Protein AF-A0A7U2F970-F1 (afdb_monomer_lite)

pLDDT: mean 79.16, std 15.61, range [28.94, 94.88]

Sequence (168 aa):
MTVSHPCGDATSLRRSIDEHRKHTVCPHIGMRQGSPEFAPAQLAELAPSPTSEFRVCEGAFGSCPFCLTDYRIDISWQGEKKGYAIKLFVYSQLGDCRSPFEWSWRSRLAVRIDEKHRTDYSADYGPGYVRDQWNKAEGFTCSSRGGWVNVPGMSAGALVSVDVLSGQ

Foldseek 3Di:
DKFWDQQQDLQVSLVCQQPDPPAALFQQEGCHPDDQAFGHHHDPQNPDDPVSDGDADDFAKEDEFFAQKIKTWGWDQDVVSNHIMIDMDIQHDCPPPPDCPDSNPVSRPHDDQPGATQCVVPVCSAACSRVCVVCVVVVHPDRSGHYYDDGHPHDHDDPPPPPPPDDD

Radius of gyration: 17.61 Å; chains: 1; bounding box: 41×38×64 Å

Structure (mmCIF, N/CA/C/O backbone):
data_AF-A0A7U2F970-F1
#
_entry.id   AF-A0A7U2F970-F1
#
loop_
_atom_site.group_PDB
_atom_site.id
_atom_site.type_symbol
_atom_site.label_atom_id
_atom_site.label_alt_id
_atom_site.label_comp_id
_atom_site.label_asym_id
_atom_site.label_entity_id
_atom_site.label_seq_id
_atom_site.pdbx_PDB_ins_code
_atom_site.Cartn_x
_atom_site.Cartn_y
_atom_site.Cartn_z
_atom_site.occupancy
_atom_site.B_iso_or_equiv
_atom_site.auth_seq_id
_atom_site.auth_comp_id
_atom_site.auth_asym_id
_atom_site.auth_atom_id
_atom_site.pdbx_PDB_model_num
ATOM 1 N N . MET A 1 1 ? -0.249 -8.349 8.303 1.00 83.00 1 MET A N 1
ATOM 2 C CA . MET A 1 1 ? -0.132 -7.626 9.587 1.00 83.00 1 MET A CA 1
ATOM 3 C C . MET A 1 1 ? -1.532 -7.304 10.099 1.00 83.00 1 MET A C 1
ATOM 5 O O . MET A 1 1 ? -2.373 -6.960 9.284 1.00 83.00 1 MET A O 1
ATOM 9 N N . THR A 1 2 ? -1.784 -7.390 11.407 1.00 84.44 2 THR A N 1
ATOM 10 C CA . THR A 1 2 ? -3.079 -7.016 12.007 1.00 84.44 2 THR A CA 1
ATOM 11 C C . THR A 1 2 ? -2.856 -6.048 13.165 1.00 84.44 2 THR A C 1
ATOM 13 O O . THR A 1 2 ? -1.977 -6.296 13.988 1.00 84.44 2 THR A O 1
ATOM 16 N N . VAL A 1 3 ? -3.645 -4.975 13.237 1.00 82.31 3 VAL A N 1
ATOM 17 C CA . VAL A 1 3 ? -3.659 -4.004 14.342 1.00 82.31 3 VAL A CA 1
ATOM 18 C C . VAL A 1 3 ? -5.060 -3.953 14.944 1.00 82.31 3 VAL A C 1
ATOM 20 O O . VAL A 1 3 ? -6.053 -3.822 14.228 1.00 82.31 3 VAL A O 1
ATOM 23 N N . SER A 1 4 ? -5.139 -4.052 16.266 1.00 81.38 4 SER A N 1
ATOM 24 C CA . SER A 1 4 ? -6.370 -3.902 17.043 1.00 81.38 4 SER A CA 1
ATOM 25 C C . SER A 1 4 ? -6.022 -3.459 18.458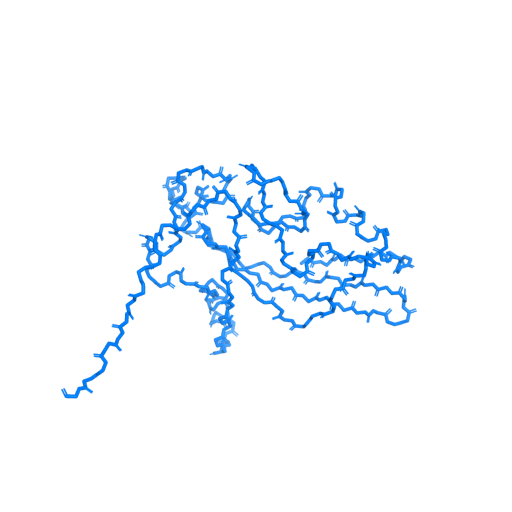 1.00 81.38 4 SER A C 1
ATOM 27 O O . SER A 1 4 ? -4.998 -3.889 18.990 1.00 81.38 4 SER A O 1
ATOM 29 N N . HIS A 1 5 ? -6.876 -2.656 19.089 1.00 79.88 5 HIS A N 1
ATOM 30 C CA . HIS A 1 5 ? -6.681 -2.260 20.481 1.00 79.88 5 HIS A CA 1
ATOM 31 C C . HIS A 1 5 ? -7.395 -3.243 21.433 1.00 79.88 5 HIS A C 1
ATOM 33 O O . HIS A 1 5 ? -8.567 -3.542 21.192 1.00 79.88 5 HIS A O 1
ATOM 39 N N . PRO A 1 6 ? -6.752 -3.731 22.518 1.00 72.06 6 PRO A N 1
ATOM 40 C CA . PRO A 1 6 ? -7.339 -4.735 23.417 1.00 72.06 6 PRO A CA 1
ATOM 41 C C . PRO A 1 6 ? -8.690 -4.337 24.024 1.00 72.06 6 PRO A C 1
ATOM 43 O O . PRO A 1 6 ? -9.554 -5.189 24.197 1.00 72.06 6 PRO A O 1
ATOM 46 N N . CYS A 1 7 ? -8.881 -3.046 24.309 1.00 72.44 7 CYS A N 1
ATOM 47 C CA . CYS A 1 7 ? -10.107 -2.518 24.921 1.00 72.44 7 CYS A CA 1
ATOM 48 C C . CYS A 1 7 ? -11.168 -2.066 23.902 1.00 72.44 7 CYS A C 1
ATOM 50 O O . CYS A 1 7 ? -12.145 -1.437 24.290 1.00 72.44 7 CYS A O 1
ATOM 52 N N . GLY A 1 8 ? -10.930 -2.272 22.605 1.00 72.12 8 GLY A N 1
ATOM 53 C CA . GLY A 1 8 ? -11.836 -1.857 21.533 1.00 72.12 8 GLY A CA 1
ATOM 54 C C . GLY A 1 8 ? -11.918 -0.347 21.255 1.00 72.12 8 GLY A C 1
ATOM 55 O O . GLY A 1 8 ? -12.497 0.059 20.255 1.00 72.12 8 GLY A O 1
ATOM 56 N N . ASP A 1 9 ? -11.278 0.492 22.072 1.00 82.44 9 ASP A N 1
ATOM 57 C CA . ASP A 1 9 ? -11.283 1.945 21.886 1.00 82.44 9 ASP A CA 1
ATOM 58 C C . ASP A 1 9 ? -10.656 2.392 20.548 1.00 82.44 9 ASP A C 1
ATOM 60 O O . ASP A 1 9 ? -9.457 2.220 20.298 1.00 82.44 9 ASP A O 1
ATOM 64 N N . ALA A 1 10 ? -11.484 3.010 19.702 1.00 82.62 10 ALA A N 1
ATOM 65 C CA . ALA A 1 10 ? -11.096 3.534 18.397 1.00 82.62 10 ALA A CA 1
ATOM 66 C C . ALA A 1 10 ? -10.072 4.672 18.511 1.00 82.62 10 ALA A C 1
ATOM 68 O O . ALA A 1 10 ? -9.158 4.759 17.690 1.00 82.62 10 ALA A O 1
ATOM 69 N N . THR A 1 11 ? -10.174 5.497 19.557 1.00 84.94 11 THR A N 1
ATOM 70 C CA . THR A 1 11 ? -9.269 6.633 19.779 1.00 84.94 11 THR A CA 1
ATOM 71 C C . THR A 1 11 ? -7.860 6.149 20.109 1.00 84.94 11 THR A C 1
ATOM 73 O O . THR A 1 11 ? -6.880 6.613 19.525 1.00 84.94 11 THR A O 1
ATOM 76 N N . SER A 1 12 ? -7.743 5.168 21.004 1.00 84.50 12 SER A N 1
ATOM 77 C CA . SER A 1 12 ? -6.464 4.540 21.348 1.00 84.50 12 SER A CA 1
ATOM 78 C C . SER A 1 12 ? -5.868 3.769 20.172 1.00 84.50 12 SER A C 1
ATOM 80 O O . SER A 1 12 ? -4.656 3.821 19.963 1.00 84.50 12 SER A O 1
ATOM 82 N N . LEU A 1 13 ? -6.694 3.103 19.356 1.00 86.12 13 LEU A N 1
ATOM 83 C CA . LEU A 1 13 ? -6.225 2.459 18.126 1.00 86.12 13 LEU A CA 1
ATOM 84 C C . LEU A 1 13 ? -5.671 3.480 17.122 1.00 86.12 13 LEU A C 1
ATOM 86 O O . LEU A 1 13 ? -4.594 3.265 16.569 1.00 86.12 13 LEU A O 1
ATOM 90 N N . ARG A 1 14 ? -6.376 4.598 16.912 1.00 86.88 14 ARG A N 1
ATOM 91 C CA . ARG A 1 14 ? -5.928 5.702 16.051 1.00 86.88 14 ARG A CA 1
ATOM 92 C C . ARG A 1 14 ? -4.583 6.242 16.519 1.00 86.88 14 ARG A C 1
ATOM 94 O O . ARG A 1 14 ? -3.629 6.254 15.749 1.00 86.88 14 ARG A O 1
ATOM 101 N N . ARG A 1 15 ? -4.489 6.578 17.807 1.00 85.06 15 ARG A N 1
ATOM 102 C CA . ARG A 1 15 ? -3.252 7.052 18.432 1.00 85.06 15 ARG A CA 1
ATOM 103 C C . ARG A 1 15 ? -2.103 6.064 18.234 1.00 85.06 15 ARG A C 1
ATOM 105 O O . ARG A 1 15 ? -1.015 6.465 17.843 1.00 85.06 15 ARG A O 1
ATOM 112 N N . SER A 1 16 ? -2.354 4.769 18.430 1.00 84.75 16 SER A N 1
ATOM 113 C CA . SER A 1 16 ? -1.347 3.729 18.208 1.00 84.75 16 SER A CA 1
ATOM 114 C C . SER A 1 16 ? -0.831 3.732 16.765 1.00 84.75 16 SER A C 1
ATOM 116 O O . SER A 1 16 ? 0.382 3.715 16.567 1.00 84.75 16 SER A O 1
ATOM 118 N N . ILE A 1 17 ? -1.715 3.825 15.768 1.00 85.50 17 ILE A N 1
ATOM 119 C CA . ILE A 1 17 ? -1.329 3.899 14.350 1.00 85.50 17 ILE A CA 1
ATOM 120 C C . ILE A 1 17 ? -0.499 5.154 14.063 1.00 85.50 17 ILE A C 1
ATOM 122 O O . ILE A 1 17 ? 0.512 5.072 13.363 1.00 85.50 17 ILE A O 1
ATOM 126 N N . ASP A 1 18 ? -0.894 6.292 14.626 1.00 82.19 18 ASP A N 1
ATOM 127 C CA . ASP A 1 18 ? -0.242 7.573 14.362 1.00 82.19 18 ASP A CA 1
ATOM 128 C C . ASP A 1 18 ? 1.119 7.713 15.066 1.00 82.19 18 ASP A C 1
ATOM 130 O O . ASP A 1 18 ? 2.027 8.367 14.551 1.00 82.19 18 ASP A O 1
ATOM 134 N N . GLU A 1 19 ? 1.302 7.072 16.220 1.00 79.88 19 GLU A N 1
ATOM 135 C CA . GLU A 1 19 ? 2.551 7.114 16.990 1.00 79.88 19 GLU A CA 1
ATOM 136 C C . GLU A 1 19 ? 3.570 6.054 16.530 1.00 79.88 19 GLU A C 1
ATOM 138 O O . GLU A 1 19 ? 4.786 6.271 16.607 1.00 79.88 19 GLU A O 1
ATOM 143 N N . HIS A 1 20 ? 3.116 4.910 16.005 1.00 72.50 20 HIS A N 1
ATOM 144 C CA . HIS A 1 20 ? 3.998 3.787 15.677 1.00 72.50 20 HIS A CA 1
ATOM 145 C C . HIS A 1 20 ? 4.555 3.864 14.250 1.00 72.50 20 HIS A C 1
ATOM 147 O O . HIS A 1 20 ? 3.996 3.342 13.287 1.00 72.50 20 HIS A O 1
ATOM 153 N N . ARG A 1 21 ? 5.775 4.405 14.132 1.00 62.34 21 ARG A N 1
ATOM 154 C CA . ARG A 1 21 ? 6.531 4.520 12.863 1.00 62.34 21 ARG A CA 1
ATOM 155 C C . ARG A 1 21 ? 6.837 3.197 12.145 1.00 62.34 21 ARG A C 1
ATOM 157 O O . ARG A 1 21 ? 7.288 3.228 11.006 1.00 62.34 21 ARG A O 1
ATOM 164 N N . LYS A 1 22 ? 6.648 2.043 12.793 1.00 68.44 22 LYS A N 1
ATOM 165 C CA . LYS A 1 22 ? 7.023 0.725 12.244 1.00 68.44 22 LYS A CA 1
ATOM 166 C C . LYS A 1 22 ? 5.991 0.141 11.277 1.00 68.44 22 LYS A C 1
ATOM 168 O O . LYS A 1 22 ? 6.245 -0.904 10.688 1.00 68.44 22 LYS A O 1
ATOM 173 N N . HIS A 1 23 ? 4.831 0.773 11.124 1.00 73.75 23 HIS A N 1
ATOM 174 C CA . HIS A 1 23 ? 3.733 0.246 10.318 1.00 73.75 23 HIS A CA 1
ATOM 175 C C . HIS A 1 23 ? 3.703 0.901 8.933 1.00 73.75 23 HIS A C 1
ATOM 177 O O . HIS A 1 23 ? 2.782 1.641 8.579 1.00 73.75 23 HIS A O 1
ATOM 183 N N . THR A 1 24 ? 4.763 0.662 8.161 1.00 81.31 24 THR A N 1
ATOM 184 C CA . THR A 1 24 ? 4.872 1.093 6.764 1.00 81.31 24 THR A CA 1
ATOM 185 C C . THR A 1 24 ? 4.577 -0.065 5.813 1.00 81.31 24 THR A C 1
ATOM 187 O O . THR A 1 24 ? 4.860 -1.225 6.108 1.00 81.31 24 THR A O 1
ATOM 190 N N . VAL A 1 25 ? 3.974 0.252 4.668 1.00 88.62 25 VAL A N 1
ATOM 191 C CA . VAL A 1 25 ? 3.752 -0.689 3.558 1.00 88.62 25 VAL A CA 1
ATOM 192 C C . VAL A 1 25 ? 5.022 -0.772 2.713 1.00 88.62 25 VAL A C 1
ATOM 194 O O . VAL A 1 25 ? 5.515 -1.850 2.394 1.00 88.62 25 VAL A O 1
ATOM 197 N N . CYS A 1 26 ? 5.577 0.396 2.402 1.00 90.44 26 CYS A N 1
ATOM 198 C CA . CYS A 1 26 ? 6.877 0.616 1.781 1.00 90.44 26 CYS A CA 1
ATOM 199 C C . CYS A 1 26 ? 7.387 2.008 2.220 1.00 90.44 26 CYS A C 1
ATOM 201 O O . CYS A 1 26 ? 6.675 2.705 2.947 1.00 90.44 26 CYS A O 1
ATOM 203 N N . PRO A 1 27 ? 8.581 2.467 1.807 1.00 87.50 27 PRO A N 1
ATOM 204 C CA . PRO A 1 27 ? 9.023 3.828 2.128 1.00 87.50 27 PRO A CA 1
ATOM 205 C C . PRO A 1 27 ? 8.069 4.927 1.635 1.00 87.50 27 PRO A C 1
ATOM 207 O O . PRO A 1 27 ? 8.016 5.991 2.241 1.00 87.50 27 PRO A O 1
ATOM 210 N N . HIS A 1 28 ? 7.293 4.654 0.579 1.00 87.81 28 HIS A N 1
ATOM 211 C CA . HIS A 1 28 ? 6.356 5.595 -0.045 1.00 87.81 28 HIS A CA 1
ATOM 212 C C . HIS A 1 28 ? 4.948 5.578 0.541 1.00 87.81 28 HIS A C 1
ATOM 214 O O . HIS A 1 28 ? 4.202 6.524 0.320 1.00 87.81 28 HIS A O 1
ATOM 220 N N . ILE A 1 29 ? 4.547 4.499 1.221 1.00 89.19 29 ILE A N 1
ATOM 221 C CA . ILE A 1 29 ? 3.175 4.311 1.708 1.00 89.19 29 ILE A CA 1
ATOM 222 C C . ILE A 1 29 ? 3.208 3.782 3.139 1.00 89.19 29 ILE A C 1
ATOM 224 O O . ILE A 1 29 ? 3.873 2.788 3.435 1.00 89.19 29 ILE A O 1
ATOM 228 N N . GLY A 1 30 ? 2.446 4.405 4.031 1.00 88.62 30 GLY A N 1
ATOM 229 C CA . GLY A 1 30 ? 2.377 4.045 5.441 1.00 88.62 30 GLY A CA 1
ATOM 230 C C . GLY A 1 30 ? 0.971 4.144 6.014 1.00 88.62 30 GLY A C 1
ATOM 231 O O . GLY A 1 30 ? 0.057 4.688 5.401 1.00 88.62 30 GLY A O 1
ATOM 232 N N . MET A 1 31 ? 0.787 3.593 7.213 1.00 85.81 31 MET A N 1
ATOM 233 C CA . MET A 1 31 ? -0.499 3.684 7.913 1.00 85.81 31 MET A CA 1
ATOM 234 C C . MET A 1 31 ? -0.743 5.067 8.534 1.00 85.81 31 MET A C 1
ATOM 236 O O . MET A 1 31 ? -1.888 5.501 8.660 1.00 85.81 31 MET A O 1
ATOM 240 N N . ARG A 1 32 ? 0.337 5.756 8.912 1.00 82.69 32 ARG A N 1
ATOM 241 C CA . ARG A 1 32 ? 0.324 7.094 9.507 1.00 82.69 32 ARG A CA 1
ATOM 242 C C . ARG A 1 32 ? 0.229 8.175 8.429 1.00 82.69 32 ARG A C 1
ATOM 244 O O . ARG A 1 32 ? 0.782 8.018 7.343 1.00 82.69 32 ARG A O 1
ATOM 251 N N . GLN A 1 33 ? -0.376 9.307 8.778 1.00 75.75 33 GLN A N 1
ATOM 252 C CA . GLN A 1 33 ? -0.262 10.537 8.000 1.00 75.75 33 GLN A CA 1
ATOM 253 C C . GLN A 1 33 ? 1.195 11.031 7.907 1.00 75.75 33 GLN A C 1
ATOM 255 O O . GLN A 1 33 ? 1.830 11.370 8.911 1.00 75.75 33 GLN A O 1
ATOM 260 N N . GLY A 1 34 ? 1.731 11.062 6.688 1.00 68.50 34 GLY A N 1
ATOM 261 C CA . GLY A 1 34 ? 3.021 11.674 6.389 1.00 68.50 34 GLY A CA 1
ATOM 262 C C . GLY A 1 34 ? 2.979 13.211 6.344 1.00 68.50 34 GLY A C 1
ATOM 263 O O . GLY A 1 34 ? 1.911 13.816 6.304 1.00 68.50 34 GLY A O 1
ATOM 264 N N . SER A 1 35 ? 4.150 13.856 6.332 1.00 64.25 35 SER A N 1
ATOM 265 C CA . SER A 1 35 ? 4.325 15.221 5.835 1.00 64.25 35 SER A CA 1
ATOM 266 C C . SER A 1 35 ? 4.295 15.271 4.292 1.00 64.25 35 SER A C 1
ATOM 268 O O . SER A 1 35 ? 4.800 14.346 3.653 1.00 64.25 35 SER A O 1
ATOM 270 N N . PRO A 1 36 ? 3.769 16.353 3.681 1.00 59.72 36 PRO A N 1
ATOM 271 C CA . PRO A 1 36 ? 3.596 16.470 2.225 1.00 59.72 36 PRO A CA 1
ATOM 272 C C . PRO A 1 36 ? 4.884 16.425 1.396 1.00 59.72 36 PRO A C 1
ATOM 274 O O . PRO A 1 36 ? 4.818 16.201 0.194 1.00 59.72 36 PRO A O 1
ATOM 277 N N . GLU A 1 37 ? 6.034 16.681 2.021 1.00 58.06 37 GLU A N 1
ATOM 278 C CA . GLU A 1 37 ? 7.297 16.902 1.309 1.00 58.06 37 GLU A CA 1
ATOM 279 C C . GLU A 1 37 ? 8.298 15.747 1.469 1.00 58.06 37 GLU A C 1
ATOM 281 O O . GLU A 1 37 ? 9.205 15.616 0.653 1.00 58.06 37 GLU A O 1
ATOM 286 N N . PHE A 1 38 ? 8.161 14.897 2.502 1.00 59.16 38 PHE A N 1
ATOM 287 C CA . PHE A 1 38 ? 9.230 13.951 2.878 1.00 59.16 38 PHE A CA 1
ATOM 288 C C . PHE A 1 38 ? 8.771 12.628 3.502 1.00 59.16 38 PHE A C 1
ATOM 290 O O . PHE A 1 38 ? 9.613 11.821 3.899 1.00 59.16 38 PHE A O 1
ATOM 297 N N . ALA A 1 39 ? 7.468 12.388 3.649 1.00 66.00 39 ALA A N 1
ATOM 298 C CA . ALA A 1 39 ? 6.976 11.204 4.345 1.00 66.00 39 ALA A CA 1
ATOM 299 C C . ALA A 1 39 ? 6.077 10.342 3.452 1.00 66.00 39 ALA A C 1
ATOM 301 O O . ALA A 1 39 ? 5.460 10.857 2.520 1.00 66.00 39 ALA A O 1
ATOM 302 N N . PRO A 1 40 ? 5.960 9.039 3.762 1.00 76.31 40 PRO A N 1
ATOM 303 C CA . PRO A 1 40 ? 5.065 8.142 3.049 1.00 76.31 40 PRO A CA 1
ATOM 304 C C . PRO A 1 40 ? 3.634 8.685 2.987 1.00 76.31 40 PRO A C 1
ATOM 306 O O . PRO A 1 40 ? 3.097 9.175 3.984 1.00 76.31 40 PRO A O 1
ATOM 309 N N . ALA A 1 41 ? 3.001 8.520 1.828 1.00 84.12 41 ALA A N 1
ATOM 310 C CA . ALA A 1 41 ? 1.573 8.719 1.661 1.00 84.12 41 ALA A CA 1
ATOM 311 C C . ALA A 1 41 ? 0.803 7.820 2.630 1.00 84.12 41 ALA A C 1
ATOM 313 O O . ALA A 1 41 ? 1.143 6.649 2.826 1.00 84.12 41 ALA A O 1
ATOM 314 N N . GLN A 1 42 ? -0.250 8.361 3.233 1.00 87.56 42 GLN A N 1
ATOM 315 C CA . GLN A 1 42 ? -1.110 7.559 4.088 1.00 87.56 42 GLN A CA 1
ATOM 316 C C . GLN A 1 42 ? -1.987 6.634 3.239 1.00 87.56 42 GLN A C 1
ATOM 318 O O . GLN A 1 42 ? -2.481 7.034 2.185 1.00 87.56 42 GLN A O 1
ATOM 323 N N . LEU A 1 43 ? -2.232 5.418 3.729 1.00 88.31 43 LEU A N 1
ATOM 324 C CA . LEU A 1 43 ? -3.318 4.573 3.231 1.00 88.31 43 LEU A CA 1
ATOM 325 C C . LEU A 1 43 ? -4.646 5.340 3.277 1.00 88.31 43 LEU A C 1
ATOM 327 O O . LEU A 1 43 ? -5.044 5.835 4.334 1.00 88.31 43 LEU A O 1
ATOM 331 N N . ALA A 1 44 ? -5.337 5.428 2.141 1.00 84.69 44 ALA A N 1
ATOM 332 C CA . ALA A 1 44 ? -6.549 6.234 2.005 1.00 84.69 44 ALA A CA 1
ATOM 333 C C . ALA A 1 44 ? -7.674 5.752 2.935 1.00 84.69 44 ALA A C 1
ATOM 335 O O . ALA A 1 44 ? -8.450 6.548 3.458 1.00 84.69 44 ALA A O 1
ATOM 336 N N . GLU A 1 45 ? -7.727 4.449 3.203 1.00 88.62 45 GLU A N 1
ATOM 337 C CA . GLU A 1 45 ? -8.686 3.803 4.098 1.00 88.62 45 GLU A CA 1
ATOM 338 C C . GLU A 1 45 ? -8.457 4.169 5.570 1.00 88.62 45 GLU A C 1
ATOM 340 O O . GLU A 1 45 ? -9.357 4.024 6.398 1.00 88.62 45 GLU A O 1
ATOM 345 N N . LEU A 1 46 ? -7.261 4.668 5.898 1.00 86.88 46 LEU A N 1
ATOM 346 C CA . LEU A 1 46 ? -6.887 5.132 7.230 1.00 86.88 46 LEU A CA 1
ATOM 347 C C . LEU A 1 46 ? -6.875 6.654 7.352 1.00 86.88 46 LEU A C 1
ATOM 349 O O . LEU A 1 46 ? -6.547 7.146 8.433 1.00 86.88 46 LEU A O 1
ATOM 353 N N . ALA A 1 47 ? -7.251 7.392 6.304 1.00 84.19 47 ALA A N 1
ATOM 354 C CA . ALA A 1 47 ? -7.313 8.845 6.355 1.00 84.19 47 ALA A CA 1
ATOM 355 C C . ALA A 1 47 ? -8.139 9.326 7.572 1.00 84.19 47 ALA A C 1
ATOM 357 O O . ALA A 1 47 ? -9.109 8.658 7.964 1.00 84.19 47 ALA A O 1
ATOM 358 N N . PRO A 1 48 ? -7.757 10.449 8.209 1.00 74.62 48 PRO A N 1
ATOM 359 C CA . PRO A 1 48 ? -8.454 10.950 9.386 1.00 74.62 48 PRO A CA 1
ATOM 360 C C . PRO A 1 48 ? -9.938 11.186 9.091 1.00 74.62 48 PRO A C 1
ATOM 362 O O . PRO A 1 48 ? -10.292 11.768 8.066 1.00 74.62 48 PRO A O 1
ATOM 365 N N . SER A 1 49 ? -10.800 10.757 10.012 1.00 72.12 49 SER A N 1
ATOM 366 C CA . SER A 1 49 ? -12.230 11.060 9.991 1.00 72.12 49 SER A CA 1
ATOM 367 C C . SER A 1 49 ? -12.571 12.020 11.139 1.00 72.12 49 SER A C 1
ATOM 369 O O . SER A 1 49 ? -11.915 11.970 12.185 1.00 72.12 49 SER A O 1
ATOM 371 N N . PRO A 1 50 ? -13.605 12.871 11.001 1.00 72.50 50 PRO A N 1
ATOM 372 C CA . PRO A 1 50 ? -14.015 13.788 12.068 1.00 72.50 50 PRO A CA 1
ATOM 373 C C . PRO A 1 50 ? -14.405 13.072 13.370 1.00 72.50 50 PRO A C 1
ATOM 375 O O . PRO A 1 50 ? -14.278 13.640 14.449 1.00 72.50 50 PRO A O 1
ATOM 378 N N . THR A 1 51 ? -14.876 11.826 13.276 1.00 72.31 51 THR A N 1
ATOM 379 C CA . THR A 1 51 ? -15.384 11.043 14.410 1.00 72.31 51 THR A CA 1
ATOM 380 C C . THR A 1 51 ? -14.324 10.142 15.051 1.00 72.31 51 THR A C 1
ATOM 382 O O . THR A 1 51 ? -14.631 9.420 15.992 1.00 72.31 51 THR A O 1
ATOM 385 N N . SER A 1 52 ? -13.073 10.156 14.567 1.00 69.06 52 SER A N 1
ATOM 386 C CA . SER A 1 52 ? -12.014 9.180 14.907 1.00 69.06 52 SER A CA 1
ATOM 387 C C . SER A 1 52 ? -12.341 7.718 14.566 1.00 69.06 52 SER A C 1
ATOM 389 O O . SER A 1 52 ? -11.490 6.841 14.730 1.00 69.06 52 SER A O 1
ATOM 391 N N . GLU A 1 53 ? -13.527 7.444 14.025 1.00 81.88 53 GLU A N 1
ATOM 392 C CA . GLU A 1 53 ? -13.949 6.126 13.569 1.00 81.88 53 GLU A CA 1
ATOM 393 C C . GLU A 1 53 ? -13.220 5.731 12.286 1.00 81.88 53 GLU A C 1
ATOM 395 O O . GLU A 1 53 ? -12.847 6.573 11.460 1.00 81.88 53 GLU A O 1
ATOM 400 N N . PHE A 1 54 ? -13.009 4.431 12.109 1.00 86.19 54 PHE A N 1
ATOM 401 C CA . PHE A 1 54 ? -12.431 3.903 10.883 1.00 86.19 54 PHE A CA 1
ATOM 402 C C . PHE A 1 54 ? -13.543 3.540 9.908 1.00 86.19 54 PHE A C 1
ATOM 404 O O . PHE A 1 54 ? -14.552 2.943 10.286 1.00 86.19 54 PHE A O 1
ATOM 411 N N . ARG A 1 55 ? -13.337 3.852 8.629 1.00 87.69 55 ARG A N 1
ATOM 412 C CA . ARG A 1 55 ? -14.242 3.397 7.581 1.00 87.69 55 ARG A CA 1
ATOM 413 C C . ARG A 1 55 ? -14.057 1.893 7.400 1.00 87.69 55 ARG A C 1
ATOM 415 O O . ARG A 1 55 ? -13.000 1.452 6.965 1.00 87.69 55 ARG A O 1
ATOM 422 N N . VAL A 1 56 ? -15.088 1.121 7.731 1.00 89.81 56 VAL A N 1
ATOM 423 C CA . VAL A 1 56 ? -15.116 -0.324 7.477 1.00 89.81 56 VAL A CA 1
ATOM 424 C C . VAL A 1 56 ? -14.958 -0.568 5.976 1.00 89.81 56 VAL A C 1
ATOM 426 O O . VAL A 1 56 ? -15.618 0.079 5.158 1.00 89.81 56 VAL A O 1
ATOM 429 N N . CYS A 1 57 ? -14.070 -1.487 5.619 1.00 90.44 57 CYS A N 1
ATOM 430 C CA . CYS A 1 57 ? -13.848 -1.906 4.245 1.00 90.44 57 CYS A CA 1
ATOM 431 C C . CYS A 1 57 ? -13.459 -3.382 4.197 1.00 90.44 57 CYS A C 1
ATOM 433 O O . CYS A 1 57 ? -12.799 -3.903 5.098 1.00 90.44 57 CYS A O 1
ATOM 435 N N . GLU A 1 58 ? -13.864 -4.047 3.123 1.00 89.19 58 GLU A N 1
ATOM 436 C CA . GLU A 1 58 ? -13.501 -5.428 2.843 1.00 89.19 58 GLU A CA 1
ATOM 437 C C . GLU A 1 58 ? -12.739 -5.465 1.521 1.00 89.19 58 GLU A C 1
ATOM 439 O O . GLU A 1 58 ? -13.268 -5.109 0.470 1.00 89.19 58 GLU A O 1
ATOM 444 N N . GLY A 1 59 ? -11.472 -5.856 1.586 1.00 85.94 59 GLY A N 1
ATOM 445 C CA . GLY A 1 59 ? -10.629 -6.082 0.423 1.00 85.94 59 GLY A CA 1
ATOM 446 C C . GLY A 1 59 ? -10.279 -4.824 -0.360 1.00 85.94 59 GLY A C 1
ATOM 447 O O . GLY A 1 59 ? -10.188 -4.896 -1.580 1.00 85.94 59 GLY A O 1
ATOM 448 N N . ALA A 1 60 ? -10.066 -3.680 0.294 1.00 91.19 60 ALA A N 1
ATOM 449 C CA . ALA A 1 60 ? -9.609 -2.490 -0.417 1.00 91.19 60 ALA A CA 1
ATOM 450 C C . ALA A 1 60 ? -8.166 -2.693 -0.909 1.00 91.19 60 ALA A C 1
ATOM 452 O O . ALA A 1 60 ? -7.295 -3.140 -0.158 1.00 91.19 60 ALA A O 1
ATOM 453 N N . PHE A 1 61 ? -7.922 -2.406 -2.187 1.00 92.69 61 PHE A N 1
ATOM 454 C CA . PHE A 1 61 ? -6.649 -2.670 -2.851 1.00 92.69 61 PHE A CA 1
ATOM 455 C C . PHE A 1 61 ? -5.968 -1.378 -3.282 1.00 92.69 61 PHE A C 1
ATOM 457 O O . PHE A 1 61 ? -6.588 -0.525 -3.918 1.00 92.69 61 PHE A O 1
ATOM 464 N N . GLY A 1 62 ? -4.655 -1.313 -3.082 1.00 92.88 62 GLY A N 1
ATOM 465 C CA . GLY A 1 62 ? -3.838 -0.249 -3.650 1.00 92.88 62 GLY A CA 1
ATOM 466 C C . GLY A 1 62 ? -2.457 -0.715 -4.081 1.00 92.88 62 GLY A C 1
ATOM 467 O O . GLY A 1 62 ? -2.020 -1.831 -3.775 1.00 92.88 62 GLY A O 1
ATOM 468 N N . SER A 1 63 ? -1.790 0.163 -4.821 1.00 94.44 63 SER A N 1
ATOM 469 C CA . SER A 1 63 ? -0.482 -0.076 -5.423 1.00 94.44 63 SER A CA 1
ATOM 470 C C . SER A 1 63 ? 0.411 1.145 -5.293 1.00 94.44 63 SER A C 1
ATOM 472 O O . SER A 1 63 ? -0.035 2.281 -5.473 1.00 94.44 63 SER A O 1
ATOM 474 N N . CYS A 1 64 ? 1.687 0.910 -4.996 1.00 92.44 64 CYS A N 1
ATOM 475 C CA . CYS A 1 64 ? 2.686 1.965 -4.969 1.00 92.44 64 CYS A CA 1
ATOM 476 C C . CYS A 1 64 ? 3.080 2.371 -6.395 1.00 92.44 64 CYS A C 1
ATOM 478 O O . CYS A 1 64 ? 3.495 1.499 -7.161 1.00 92.44 64 CYS A O 1
ATOM 480 N N . PRO A 1 65 ? 3.020 3.669 -6.740 1.00 91.50 65 PRO A N 1
ATOM 481 C CA . PRO A 1 65 ? 3.418 4.148 -8.060 1.00 91.50 65 PRO A CA 1
ATOM 482 C C . PRO A 1 65 ? 4.934 4.152 -8.292 1.00 91.50 65 PRO A C 1
ATOM 484 O O . PRO A 1 65 ? 5.347 4.387 -9.416 1.00 91.50 65 PRO A O 1
ATOM 487 N N . PHE A 1 66 ? 5.768 3.888 -7.278 1.00 90.50 66 PHE A N 1
ATOM 488 C CA . PHE A 1 66 ? 7.233 4.028 -7.382 1.00 90.50 66 PHE A CA 1
ATOM 489 C C . PHE A 1 66 ? 8.014 2.728 -7.167 1.00 90.50 66 PHE A C 1
ATOM 491 O O . PHE A 1 66 ? 9.068 2.530 -7.761 1.00 90.50 66 PHE A O 1
ATOM 498 N N . CYS A 1 67 ? 7.486 1.796 -6.369 1.00 91.62 67 CYS A N 1
ATOM 499 C CA . CYS A 1 67 ? 8.143 0.516 -6.094 1.00 91.62 67 CYS A CA 1
ATOM 500 C C . CYS A 1 67 ? 7.219 -0.669 -6.401 1.00 91.62 67 CYS A C 1
ATOM 502 O O . CYS A 1 67 ? 6.001 -0.519 -6.513 1.00 91.62 67 CYS A O 1
ATOM 504 N N . LEU A 1 68 ? 7.788 -1.874 -6.498 1.00 93.31 68 LEU A N 1
ATOM 505 C CA . LEU A 1 68 ? 7.041 -3.120 -6.712 1.00 93.31 68 LEU A CA 1
ATOM 506 C C . LEU A 1 68 ? 6.338 -3.581 -5.422 1.00 93.31 68 LEU A C 1
ATOM 508 O O . LEU A 1 68 ? 6.664 -4.629 -4.861 1.00 93.31 68 LEU A O 1
ATOM 512 N N . THR A 1 69 ? 5.387 -2.779 -4.939 1.00 94.12 69 THR A N 1
ATOM 513 C CA . THR A 1 69 ? 4.573 -3.081 -3.757 1.00 94.12 69 THR A CA 1
ATOM 514 C C . THR A 1 69 ? 3.096 -2.837 -4.037 1.00 94.12 69 THR A C 1
ATOM 516 O O . THR A 1 69 ? 2.693 -1.729 -4.391 1.00 94.12 69 THR A O 1
ATOM 519 N N . ASP A 1 70 ? 2.292 -3.867 -3.804 1.00 94.88 70 ASP A N 1
ATOM 520 C CA . ASP A 1 70 ? 0.836 -3.815 -3.778 1.00 94.88 70 ASP A CA 1
ATOM 521 C C . ASP A 1 70 ? 0.349 -4.165 -2.367 1.00 94.88 70 ASP A C 1
ATOM 523 O O . ASP A 1 70 ? 1.023 -4.875 -1.621 1.00 94.88 70 ASP A O 1
ATOM 527 N N . TYR A 1 71 ? -0.834 -3.707 -1.978 1.00 93.94 71 TYR A N 1
ATOM 528 C CA . TYR A 1 71 ? -1.424 -4.072 -0.693 1.00 93.94 71 TYR A CA 1
ATOM 529 C C . TYR A 1 71 ? -2.917 -4.357 -0.800 1.00 93.94 71 TYR A C 1
ATOM 531 O O . TYR A 1 71 ? -3.585 -3.986 -1.768 1.00 93.94 71 TYR A O 1
ATOM 539 N N . ARG A 1 72 ? -3.424 -5.040 0.222 1.00 93.81 72 ARG A N 1
ATOM 540 C CA . ARG A 1 72 ? -4.844 -5.193 0.524 1.00 93.81 72 ARG A CA 1
ATOM 541 C C . ARG A 1 72 ? -5.060 -4.798 1.978 1.00 93.81 72 ARG A C 1
ATOM 543 O O . ARG A 1 72 ? -4.305 -5.249 2.839 1.00 93.81 72 ARG A O 1
ATOM 550 N N . ILE A 1 73 ? -6.082 -4.003 2.254 1.00 93.25 73 ILE A N 1
ATOM 551 C CA . ILE A 1 73 ? -6.491 -3.647 3.608 1.00 93.25 73 ILE A CA 1
ATOM 552 C C . ILE A 1 73 ? -7.947 -4.048 3.848 1.00 93.2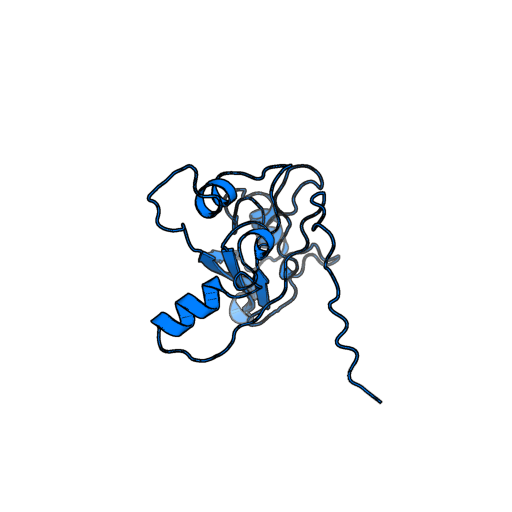5 73 ILE A C 1
ATOM 554 O O . ILE A 1 73 ? -8.817 -3.854 3.001 1.00 93.25 73 ILE A O 1
ATOM 558 N N . ASP A 1 74 ? -8.192 -4.628 5.017 1.00 93.94 74 ASP A N 1
ATOM 559 C CA . ASP A 1 74 ? -9.517 -4.946 5.529 1.00 93.94 74 ASP A CA 1
ATOM 560 C C . ASP A 1 74 ? -9.680 -4.256 6.888 1.00 93.94 74 ASP A C 1
ATOM 562 O O . ASP A 1 74 ? -8.864 -4.441 7.796 1.00 93.94 74 ASP A O 1
ATOM 566 N N . ILE A 1 75 ? -10.737 -3.467 7.046 1.00 92.56 75 ILE A N 1
ATOM 567 C CA . ILE A 1 75 ? -11.082 -2.782 8.293 1.00 92.56 75 ILE A CA 1
ATOM 568 C C . ILE A 1 75 ? -12.445 -3.299 8.723 1.00 92.56 75 ILE A C 1
ATOM 570 O O . ILE A 1 75 ? -13.425 -3.128 8.008 1.00 92.56 75 ILE A O 1
ATOM 574 N N . SER A 1 76 ? -12.517 -3.916 9.899 1.00 92.06 76 SER A N 1
ATOM 575 C CA . SER A 1 76 ? -13.738 -4.554 10.406 1.00 92.06 76 SER A CA 1
ATOM 576 C C . SER A 1 76 ? -14.079 -4.085 11.816 1.00 92.06 76 SER A C 1
ATOM 578 O O . SER A 1 76 ? -13.184 -3.872 12.636 1.00 92.06 76 SER A O 1
ATOM 580 N N . TRP A 1 77 ? -15.376 -3.954 12.105 1.00 88.56 77 TRP A N 1
ATOM 581 C CA . TRP A 1 77 ? -15.885 -3.750 13.460 1.00 88.56 77 TRP A CA 1
ATOM 582 C C . TRP A 1 77 ? -16.123 -5.102 14.143 1.00 88.56 77 TRP A C 1
ATOM 584 O O . TRP A 1 77 ? -16.850 -5.954 13.637 1.00 88.56 77 TRP A O 1
ATOM 594 N N . GLN A 1 78 ? -15.506 -5.305 15.301 1.00 84.62 78 GLN A N 1
ATOM 595 C CA . GLN A 1 78 ? -15.600 -6.506 16.127 1.00 84.62 78 GLN A CA 1
ATOM 596 C C . GLN A 1 78 ? -16.627 -6.246 17.238 1.00 84.62 78 GLN A C 1
ATOM 598 O O . GLN A 1 78 ? -16.274 -5.767 18.318 1.00 84.62 78 GLN A O 1
ATOM 603 N N . GLY A 1 79 ? -17.905 -6.529 16.962 1.00 69.06 79 GLY A N 1
ATOM 604 C CA . GLY A 1 79 ? -19.044 -6.163 17.820 1.00 69.06 79 GLY A CA 1
ATOM 605 C C . GLY A 1 79 ? -18.975 -6.670 19.267 1.00 69.06 79 GLY A C 1
ATOM 606 O O . GLY A 1 79 ? -19.345 -5.938 20.179 1.00 69.06 79 GLY A O 1
ATOM 607 N N . GLU A 1 80 ? -18.428 -7.865 19.504 1.00 67.94 80 GLU A N 1
ATOM 608 C CA . GLU A 1 80 ? -18.286 -8.431 20.858 1.00 67.94 80 GLU A CA 1
ATOM 609 C C . GLU A 1 80 ? -17.177 -7.757 21.679 1.00 67.94 80 GLU A C 1
ATOM 611 O O . GLU A 1 80 ? -17.293 -7.616 22.894 1.00 67.94 80 GLU A O 1
ATOM 616 N N . LYS A 1 81 ? -16.115 -7.289 21.013 1.00 66.38 81 LYS A N 1
ATOM 617 C CA . LYS A 1 81 ? -14.991 -6.567 21.635 1.00 66.38 81 LYS A CA 1
ATOM 618 C C . LYS A 1 81 ? -15.144 -5.045 21.552 1.00 66.38 81 LYS A C 1
ATOM 620 O O . LYS A 1 81 ? -14.238 -4.332 21.972 1.00 66.38 81 LYS A O 1
ATOM 625 N N . LYS A 1 82 ? -16.267 -4.561 21.000 1.00 77.38 82 LYS A N 1
ATOM 626 C CA . LYS A 1 82 ? -16.582 -3.147 20.738 1.00 77.38 82 LYS A CA 1
ATOM 627 C C . LYS A 1 82 ? -15.401 -2.367 20.148 1.00 77.38 82 LYS A C 1
ATOM 629 O O . LYS A 1 82 ? -15.038 -1.326 20.682 1.00 77.38 82 LYS A O 1
ATOM 634 N N . GLY A 1 83 ? -14.781 -2.874 19.080 1.00 84.94 83 GLY A N 1
ATOM 635 C CA . GLY A 1 83 ? -13.632 -2.185 18.496 1.00 84.94 83 GLY A CA 1
ATOM 636 C C . GLY A 1 83 ? -13.267 -2.562 17.078 1.00 84.94 83 GLY A C 1
ATOM 637 O O . GLY A 1 83 ? -13.806 -3.500 16.502 1.00 84.94 83 GLY A O 1
ATOM 638 N N . TYR A 1 84 ? -12.317 -1.822 16.517 1.00 89.50 84 TYR A N 1
ATOM 639 C CA . TYR A 1 84 ? -11.852 -2.021 15.150 1.00 89.50 84 TYR A CA 1
ATOM 640 C C . TYR A 1 84 ? -10.679 -3.004 15.078 1.00 89.50 84 TYR A C 1
ATOM 642 O O . TYR A 1 84 ? -9.773 -3.000 15.917 1.00 89.50 84 TYR A O 1
ATOM 650 N N . ALA A 1 85 ? -10.678 -3.820 14.027 1.00 90.00 85 ALA A N 1
ATOM 651 C CA . ALA A 1 85 ? -9.547 -4.638 13.618 1.00 90.00 85 ALA A CA 1
ATOM 652 C C . ALA A 1 85 ? -9.160 -4.285 12.181 1.00 90.00 85 ALA A C 1
ATOM 654 O O . ALA A 1 85 ? -9.986 -4.382 11.269 1.00 90.00 85 ALA A O 1
ATOM 655 N N . ILE A 1 86 ? -7.898 -3.902 11.996 1.00 91.31 86 ILE A N 1
ATOM 656 C CA . ILE A 1 86 ? -7.317 -3.518 10.710 1.00 91.31 86 ILE A CA 1
ATOM 657 C C . ILE A 1 86 ? -6.332 -4.605 10.299 1.00 91.31 86 ILE A C 1
ATOM 659 O O . ILE A 1 86 ? -5.335 -4.839 10.984 1.00 91.31 86 ILE A O 1
ATOM 663 N N . LYS A 1 87 ? -6.602 -5.278 9.186 1.00 93.12 87 LYS A N 1
ATOM 664 C CA . LYS A 1 87 ? -5.717 -6.273 8.579 1.00 93.12 87 LYS A CA 1
ATOM 665 C C . LYS A 1 87 ? -5.109 -5.677 7.322 1.00 93.12 87 LYS A C 1
ATOM 667 O O . LYS A 1 87 ? -5.821 -5.195 6.455 1.00 93.12 87 LYS A O 1
ATOM 672 N N . LEU A 1 88 ? -3.791 -5.730 7.228 1.00 92.19 88 LEU A N 1
ATOM 673 C CA . LEU A 1 88 ? -3.018 -5.237 6.101 1.00 92.19 88 LEU A CA 1
ATOM 674 C C . LEU A 1 88 ? -2.171 -6.376 5.532 1.00 92.19 88 LEU A C 1
ATOM 676 O O . LEU A 1 88 ? -1.329 -6.954 6.226 1.00 92.19 88 LEU A O 1
ATOM 680 N N . PHE A 1 89 ? -2.370 -6.671 4.259 1.00 92.88 89 PHE A N 1
ATOM 681 C CA . PHE A 1 89 ? -1.594 -7.626 3.482 1.00 92.88 89 PHE A CA 1
ATOM 682 C C . PHE A 1 89 ? -0.721 -6.843 2.511 1.00 92.88 89 PHE A C 1
ATOM 684 O O . PHE A 1 89 ? -1.229 -6.007 1.770 1.00 92.88 89 PHE A O 1
ATOM 691 N N . VAL A 1 90 ? 0.584 -7.106 2.521 1.00 93.38 90 VAL A N 1
ATOM 692 C CA . VAL A 1 90 ? 1.555 -6.410 1.672 1.00 93.38 90 VAL A CA 1
ATOM 693 C C . VAL A 1 90 ? 2.207 -7.432 0.756 1.00 93.38 90 VAL A C 1
ATOM 695 O O . VAL A 1 90 ? 2.834 -8.378 1.225 1.00 93.38 90 VAL A O 1
ATOM 698 N N . TYR A 1 91 ? 2.052 -7.226 -0.544 1.00 93.25 91 TYR A N 1
ATOM 699 C CA . TYR A 1 91 ? 2.635 -8.029 -1.608 1.00 93.25 91 TYR A CA 1
ATOM 700 C C . TYR A 1 91 ? 3.785 -7.234 -2.191 1.00 93.25 91 TYR A C 1
ATOM 702 O O . TYR A 1 91 ? 3.613 -6.089 -2.603 1.00 93.25 91 TYR A O 1
ATOM 710 N N . SER A 1 92 ? 4.976 -7.814 -2.210 1.00 91.50 92 SER A N 1
ATOM 711 C CA . SER A 1 92 ? 6.156 -7.065 -2.618 1.00 91.50 92 SER A CA 1
ATOM 712 C C . SER A 1 92 ? 7.136 -7.947 -3.370 1.00 91.50 92 SER A C 1
ATOM 714 O O . SER A 1 92 ? 7.265 -9.130 -3.058 1.00 91.50 92 SER A O 1
ATOM 716 N N . GLN A 1 93 ? 7.823 -7.366 -4.347 1.00 89.50 93 GLN A N 1
ATOM 717 C CA . GLN A 1 93 ? 8.852 -8.034 -5.137 1.00 89.50 93 GLN A CA 1
ATOM 718 C C . GLN A 1 93 ? 10.168 -7.264 -4.990 1.00 89.50 93 GLN A C 1
ATOM 720 O O . GLN A 1 93 ? 10.175 -6.037 -5.027 1.00 89.50 93 GLN A O 1
ATOM 725 N N . LEU A 1 94 ? 11.272 -7.983 -4.778 1.00 79.00 94 LEU A N 1
ATOM 726 C CA . LEU A 1 94 ? 12.608 -7.410 -4.545 1.00 79.00 94 LEU A CA 1
ATOM 727 C C . LEU A 1 94 ? 13.493 -7.391 -5.804 1.00 79.00 94 LEU A C 1
ATOM 729 O O . LEU A 1 94 ? 14.700 -7.201 -5.698 1.00 79.00 94 LEU A O 1
ATOM 733 N N . GLY A 1 95 ? 12.896 -7.585 -6.982 1.00 75.00 95 GLY A N 1
ATOM 734 C CA . GLY A 1 95 ? 13.655 -7.803 -8.212 1.00 75.00 95 GLY A CA 1
ATOM 735 C C . GLY A 1 95 ? 14.345 -9.164 -8.206 1.00 75.00 95 GLY A C 1
ATOM 736 O O . GLY A 1 95 ? 13.865 -10.105 -7.565 1.00 75.00 95 GLY A O 1
ATOM 737 N N . ASP A 1 96 ? 15.459 -9.275 -8.922 1.00 73.69 96 ASP A N 1
ATOM 738 C CA . ASP A 1 96 ? 16.275 -10.493 -8.940 1.00 73.69 96 ASP A CA 1
ATOM 739 C C . ASP A 1 96 ? 17.291 -10.550 -7.781 1.00 73.69 96 ASP A C 1
ATOM 741 O O . ASP A 1 96 ? 17.974 -11.562 -7.605 1.00 73.69 96 ASP A O 1
ATOM 745 N N . CYS A 1 97 ? 17.363 -9.483 -6.971 1.00 70.56 97 CYS A N 1
ATOM 746 C CA . CYS A 1 97 ? 18.309 -9.294 -5.868 1.00 70.56 97 CYS A CA 1
ATOM 747 C C . CYS A 1 97 ? 19.785 -9.424 -6.287 1.00 70.56 97 CYS A C 1
ATOM 749 O O . CYS A 1 97 ? 20.652 -9.623 -5.433 1.00 70.56 97 CYS A O 1
ATOM 751 N N . ARG A 1 98 ? 20.106 -9.326 -7.583 1.00 77.00 98 ARG A N 1
ATOM 752 C CA . ARG A 1 98 ? 21.476 -9.511 -8.092 1.00 77.00 98 ARG A CA 1
ATOM 753 C C . ARG A 1 98 ? 22.276 -8.224 -8.088 1.00 77.00 98 ARG A C 1
ATOM 755 O O . ARG A 1 98 ? 23.498 -8.268 -8.212 1.00 77.00 98 ARG A O 1
ATOM 762 N N . SER A 1 99 ? 21.606 -7.082 -7.950 1.00 82.06 99 SER A N 1
ATOM 763 C CA . SER A 1 99 ? 22.264 -5.787 -7.955 1.00 82.06 99 SER A CA 1
ATOM 764 C C . SER A 1 99 ? 21.580 -4.785 -7.025 1.00 82.06 99 SER A C 1
ATOM 766 O O . SER A 1 99 ? 20.402 -4.484 -7.215 1.00 82.06 99 SER A O 1
ATOM 768 N N . PRO A 1 100 ? 22.319 -4.145 -6.096 1.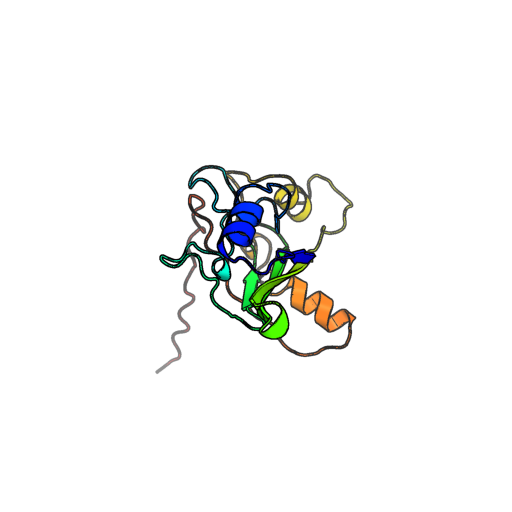00 79.25 100 PRO A N 1
ATOM 769 C CA . PRO A 1 100 ? 21.790 -3.015 -5.329 1.00 79.25 100 PRO A CA 1
ATOM 770 C C . PRO A 1 100 ? 21.513 -1.790 -6.221 1.00 79.25 100 PRO A C 1
ATOM 772 O O . PRO A 1 100 ? 20.941 -0.795 -5.773 1.00 79.25 100 PRO A O 1
ATOM 775 N N . PHE A 1 101 ? 21.935 -1.847 -7.489 1.00 81.00 101 PHE A N 1
ATOM 776 C CA . PHE A 1 101 ? 21.676 -0.841 -8.504 1.00 81.00 101 PHE A CA 1
ATOM 777 C C . PHE A 1 101 ? 20.399 -1.114 -9.314 1.00 81.00 101 PHE A C 1
ATOM 779 O O . PHE A 1 101 ? 20.032 -0.290 -10.152 1.00 81.00 101 PHE A O 1
ATOM 786 N N . GLU A 1 102 ? 19.701 -2.224 -9.078 1.00 86.12 102 GLU A N 1
ATOM 787 C CA . GLU A 1 102 ? 18.391 -2.446 -9.682 1.00 86.12 102 GLU A CA 1
ATOM 788 C C . GLU A 1 102 ? 17.382 -1.423 -9.136 1.00 86.12 102 GLU A C 1
ATOM 790 O O . GLU A 1 102 ? 17.343 -1.126 -7.939 1.00 86.12 102 GLU A O 1
ATOM 795 N N . TRP A 1 103 ? 16.562 -0.845 -10.014 1.00 86.56 103 TRP A N 1
ATOM 796 C CA . TRP A 1 103 ? 15.611 0.201 -9.629 1.00 86.56 103 TRP A CA 1
ATOM 797 C C . TRP A 1 103 ? 14.575 -0.304 -8.607 1.00 86.56 103 TRP A C 1
ATOM 799 O O . TRP A 1 103 ? 14.222 0.423 -7.677 1.00 86.56 103 TRP A O 1
ATOM 809 N N . SER A 1 104 ? 14.134 -1.560 -8.743 1.00 87.00 104 SER A N 1
ATOM 810 C CA . SER A 1 104 ? 13.155 -2.210 -7.862 1.00 87.00 104 SER A CA 1
ATOM 811 C C . SER A 1 104 ? 13.696 -2.375 -6.437 1.00 87.00 104 SER A C 1
ATOM 813 O O . SER A 1 104 ? 12.958 -2.238 -5.462 1.00 87.00 104 SER A O 1
ATOM 815 N N . TRP A 1 105 ? 15.010 -2.584 -6.314 1.00 84.50 105 TRP A N 1
ATOM 816 C CA . TRP A 1 105 ? 15.714 -2.622 -5.042 1.00 84.50 105 TRP A CA 1
ATOM 817 C C . TRP A 1 105 ? 15.830 -1.224 -4.433 1.00 84.50 105 TRP A C 1
ATOM 819 O O . TRP A 1 105 ? 15.425 -1.006 -3.292 1.00 84.50 105 TRP A O 1
ATOM 829 N N . ARG A 1 106 ? 16.329 -0.243 -5.201 1.00 85.94 106 ARG A N 1
ATOM 830 C CA . ARG A 1 106 ? 16.539 1.132 -4.707 1.00 85.94 106 ARG A CA 1
ATOM 831 C C . ARG A 1 106 ? 15.247 1.799 -4.238 1.00 85.94 106 ARG A C 1
ATOM 833 O O . ARG A 1 106 ? 15.246 2.392 -3.162 1.00 85.94 106 ARG A O 1
ATOM 840 N N . SER A 1 107 ? 14.169 1.651 -5.008 1.00 85.81 107 SER A N 1
ATOM 841 C CA . SER A 1 107 ? 12.835 2.199 -4.704 1.00 85.81 107 SER A CA 1
ATOM 842 C C . SER A 1 107 ? 12.231 1.656 -3.405 1.00 85.81 107 SER A C 1
ATOM 844 O O . SER A 1 107 ? 11.291 2.209 -2.840 1.00 85.81 107 SER A O 1
ATOM 846 N N . ARG A 1 108 ? 12.767 0.554 -2.874 1.00 85.00 108 ARG A N 1
ATOM 847 C CA . ARG A 1 108 ? 12.315 -0.014 -1.603 1.00 85.00 108 ARG A CA 1
ATOM 848 C C . ARG A 1 108 ? 13.127 0.450 -0.396 1.00 85.00 108 ARG A C 1
ATOM 850 O O . ARG A 1 108 ? 12.695 0.235 0.735 1.00 85.00 108 ARG A O 1
ATOM 857 N N . LEU A 1 109 ? 14.289 1.062 -0.600 1.00 83.44 109 LEU A N 1
ATOM 858 C CA . LEU A 1 109 ? 15.172 1.445 0.503 1.00 83.44 109 LEU A CA 1
ATOM 859 C C . LEU A 1 109 ? 14.841 2.823 1.074 1.00 83.44 109 LEU A C 1
ATOM 861 O O . LEU A 1 109 ? 14.957 3.024 2.281 1.00 83.44 109 LEU A O 1
ATOM 865 N N . ALA A 1 110 ? 14.440 3.766 0.228 1.00 79.31 110 ALA A N 1
ATOM 866 C CA . ALA A 1 110 ? 14.134 5.131 0.632 1.00 79.31 110 ALA A CA 1
ATOM 867 C C . ALA A 1 110 ? 13.279 5.826 -0.429 1.00 79.31 110 ALA A C 1
ATOM 869 O O . ALA A 1 110 ? 13.347 5.460 -1.597 1.00 79.31 110 ALA A O 1
ATOM 870 N N . VAL A 1 111 ? 12.548 6.859 -0.008 1.00 78.19 111 VAL A N 1
ATOM 871 C CA . VAL A 1 111 ? 11.895 7.806 -0.921 1.00 78.19 111 VAL A CA 1
ATOM 872 C C . VAL A 1 111 ? 12.971 8.642 -1.611 1.00 78.19 111 VAL A C 1
ATOM 874 O O . VAL A 1 111 ? 13.838 9.197 -0.924 1.00 78.19 111 VAL A O 1
ATOM 877 N N . ARG A 1 112 ? 12.934 8.753 -2.945 1.00 77.25 112 ARG A N 1
ATOM 878 C CA . ARG A 1 112 ? 13.866 9.606 -3.706 1.00 77.25 112 ARG A CA 1
ATOM 879 C C . ARG A 1 112 ? 13.101 10.638 -4.530 1.00 77.25 112 ARG A C 1
ATOM 881 O O . ARG A 1 112 ? 12.085 10.333 -5.131 1.00 77.25 112 ARG A O 1
ATOM 888 N N . ILE A 1 113 ? 13.596 11.873 -4.572 1.00 70.19 113 ILE A N 1
ATOM 889 C CA . ILE A 1 113 ? 12.915 12.977 -5.278 1.00 70.19 113 ILE A CA 1
ATOM 890 C C . ILE A 1 113 ? 12.913 12.754 -6.802 1.00 70.19 113 ILE A C 1
ATOM 892 O O . ILE A 1 113 ? 11.997 13.185 -7.493 1.00 70.19 113 ILE A O 1
ATOM 896 N N . ASP A 1 114 ? 13.920 12.057 -7.328 1.00 76.81 114 ASP A N 1
ATOM 897 C CA . ASP A 1 114 ? 14.098 11.744 -8.750 1.00 76.81 114 ASP A CA 1
ATOM 898 C C . ASP A 1 114 ? 13.476 10.398 -9.163 1.00 76.81 114 ASP A C 1
ATOM 900 O O . ASP A 1 114 ? 13.822 9.825 -10.202 1.00 76.81 114 ASP A O 1
ATOM 904 N N . GLU A 1 115 ? 12.583 9.856 -8.337 1.00 80.06 115 GLU A N 1
ATOM 905 C CA . GLU A 1 115 ? 12.018 8.535 -8.552 1.00 80.06 115 GLU A CA 1
ATOM 906 C C . GLU A 1 115 ? 11.000 8.531 -9.692 1.00 80.06 115 GLU A C 1
ATOM 908 O O . GLU A 1 115 ? 10.022 9.277 -9.707 1.00 80.06 115 GLU A O 1
ATOM 913 N N . LYS A 1 116 ? 11.259 7.671 -10.678 1.00 86.44 116 LYS A N 1
ATOM 914 C CA . LYS A 1 116 ? 10.390 7.496 -11.842 1.00 86.44 116 LYS A CA 1
ATOM 915 C C . LYS A 1 116 ? 9.155 6.687 -11.490 1.00 86.44 116 LYS A C 1
ATOM 917 O O . LYS A 1 116 ? 9.206 5.819 -10.614 1.00 86.44 116 LYS A O 1
ATOM 922 N N . HIS A 1 117 ? 8.073 6.917 -12.229 1.00 88.56 117 HIS A N 1
ATOM 923 C CA . HIS A 1 117 ? 6.877 6.110 -12.066 1.00 88.56 117 HIS A CA 1
ATOM 924 C C . HIS A 1 117 ? 7.188 4.660 -12.450 1.00 88.56 117 HIS A C 1
ATOM 926 O O . HIS A 1 117 ? 7.966 4.372 -13.359 1.00 88.56 117 HIS A O 1
ATOM 932 N N . ARG A 1 118 ? 6.565 3.714 -11.758 1.00 89.88 118 ARG A N 1
ATOM 933 C CA . ARG A 1 118 ? 6.776 2.275 -11.912 1.00 89.88 118 ARG A CA 1
ATOM 934 C C . ARG A 1 118 ? 6.567 1.820 -13.363 1.00 89.88 118 ARG A C 1
ATOM 936 O O . ARG A 1 118 ? 7.287 0.948 -13.846 1.00 89.88 118 ARG A O 1
ATOM 943 N N . THR A 1 119 ? 5.621 2.448 -14.061 1.00 88.88 119 THR A N 1
ATOM 944 C CA . THR A 1 119 ? 5.320 2.176 -15.475 1.00 88.88 119 THR A CA 1
ATOM 945 C C . THR A 1 119 ? 6.375 2.698 -16.448 1.00 88.88 119 THR A C 1
ATOM 947 O O . THR A 1 119 ? 6.413 2.233 -17.582 1.00 88.88 119 THR A O 1
ATOM 950 N N . ASP A 1 120 ? 7.259 3.605 -16.023 1.00 89.56 120 ASP A N 1
ATOM 951 C CA . ASP A 1 120 ? 8.358 4.111 -16.858 1.00 89.56 120 ASP A CA 1
ATOM 952 C C . ASP A 1 120 ? 9.436 3.038 -17.080 1.00 89.56 120 ASP A C 1
ATOM 954 O O . ASP A 1 120 ? 10.218 3.122 -18.026 1.00 89.56 120 ASP A O 1
ATOM 958 N N . TYR A 1 121 ? 9.489 2.023 -16.209 1.00 87.25 121 TYR A N 1
ATOM 959 C CA . TYR A 1 121 ? 10.388 0.875 -16.346 1.00 87.25 121 TYR A CA 1
ATOM 960 C C . TYR A 1 121 ? 9.768 -0.264 -17.166 1.00 87.25 121 TYR A C 1
ATOM 962 O O . TYR A 1 121 ? 10.488 -0.976 -17.861 1.00 87.25 121 TYR A O 1
ATOM 970 N N . SER A 1 122 ? 8.449 -0.460 -17.067 1.00 89.25 122 SER A N 1
ATOM 971 C CA . SER A 1 122 ? 7.678 -1.386 -17.906 1.00 89.25 122 SER A CA 1
ATOM 972 C C . SER A 1 122 ? 6.182 -1.092 -17.799 1.00 89.25 122 SER A C 1
ATOM 974 O O . SER A 1 122 ? 5.655 -0.954 -16.694 1.00 89.25 122 SER A O 1
ATOM 976 N N . ALA A 1 123 ? 5.476 -1.089 -18.931 1.00 87.81 123 ALA A N 1
ATOM 977 C CA . ALA A 1 123 ? 4.022 -0.922 -18.974 1.00 87.81 123 ALA A CA 1
ATOM 978 C C . ALA A 1 123 ? 3.263 -2.048 -18.244 1.00 87.81 123 ALA A C 1
ATOM 980 O O . ALA A 1 123 ? 2.159 -1.825 -17.746 1.00 87.81 123 ALA A O 1
ATOM 981 N N . ASP A 1 124 ? 3.869 -3.234 -18.116 1.00 89.44 124 ASP A N 1
ATOM 982 C CA . ASP A 1 124 ? 3.278 -4.368 -17.395 1.00 89.44 124 ASP A CA 1
ATOM 983 C C . ASP A 1 124 ? 3.195 -4.120 -15.891 1.00 89.44 124 ASP A C 1
ATOM 985 O O . ASP A 1 124 ? 2.368 -4.709 -15.193 1.00 89.44 124 ASP A O 1
ATOM 989 N N . TYR A 1 125 ? 4.028 -3.218 -15.372 1.00 91.00 125 TYR A N 1
ATOM 990 C CA . TYR A 1 125 ? 4.089 -2.881 -13.961 1.00 91.00 125 TYR A CA 1
ATOM 991 C C . TYR A 1 125 ? 2.967 -1.932 -13.530 1.00 91.00 125 TYR A C 1
ATOM 993 O O . TYR A 1 125 ? 3.211 -0.960 -12.820 1.00 91.00 125 TYR A O 1
ATOM 1001 N N . GLY A 1 126 ? 1.737 -2.236 -13.940 1.00 91.75 126 GLY A N 1
ATOM 1002 C CA . GLY A 1 126 ? 0.519 -1.556 -13.518 1.00 91.75 126 GLY A CA 1
ATOM 1003 C C . GLY A 1 126 ? 0.066 -1.918 -12.093 1.00 91.75 126 GLY A C 1
ATOM 1004 O O . GLY A 1 126 ? 0.690 -2.746 -11.413 1.00 91.75 126 GLY A O 1
ATOM 1005 N N . PRO A 1 127 ? -1.052 -1.328 -11.630 1.00 93.06 127 PRO A N 1
ATOM 1006 C CA . PRO A 1 127 ? -1.628 -1.636 -10.328 1.00 93.06 127 PRO A CA 1
ATOM 1007 C C . PRO A 1 127 ? -1.987 -3.116 -10.188 1.00 93.06 127 PRO A C 1
ATOM 1009 O O . PRO A 1 127 ? -2.598 -3.711 -11.075 1.00 93.06 127 PRO A O 1
ATOM 1012 N N . GLY A 1 128 ? -1.649 -3.699 -9.041 1.00 92.69 128 GLY A N 1
ATOM 1013 C CA . GLY A 1 128 ? -1.934 -5.092 -8.710 1.00 92.69 128 GLY A CA 1
ATOM 1014 C C . GLY A 1 128 ? -1.014 -6.112 -9.370 1.00 92.69 128 GLY A C 1
ATOM 1015 O O . GLY A 1 128 ? -1.175 -7.294 -9.097 1.00 92.69 128 GLY A O 1
ATOM 1016 N N . TYR A 1 129 ? -0.039 -5.698 -10.188 1.00 92.94 129 TYR A N 1
ATOM 1017 C CA . TYR A 1 129 ? 0.854 -6.633 -10.876 1.00 92.94 129 TYR A CA 1
ATOM 1018 C C . TYR A 1 129 ? 1.558 -7.603 -9.920 1.00 92.94 129 TYR A C 1
ATOM 1020 O O . TYR A 1 129 ? 1.588 -8.797 -10.193 1.00 92.94 129 TYR A O 1
ATOM 1028 N N . VAL A 1 130 ? 2.113 -7.131 -8.796 1.00 92.94 130 VAL A N 1
ATOM 1029 C CA . VAL A 1 130 ? 2.818 -8.017 -7.853 1.00 92.94 130 VAL A CA 1
ATOM 1030 C C . VAL A 1 130 ? 1.816 -8.971 -7.226 1.00 92.94 130 VAL A C 1
ATOM 1032 O O . VAL A 1 130 ? 2.041 -10.176 -7.223 1.00 92.94 130 VAL A O 1
ATOM 1035 N N . ARG A 1 131 ? 0.681 -8.460 -6.749 1.00 92.75 131 ARG A N 1
ATOM 1036 C CA . ARG A 1 131 ? -0.377 -9.295 -6.167 1.00 92.75 131 ARG A CA 1
ATOM 1037 C C . ARG A 1 131 ? -0.896 -10.348 -7.153 1.00 92.75 131 ARG A C 1
ATOM 1039 O O . ARG A 1 131 ? -1.077 -11.493 -6.761 1.00 92.75 131 ARG A O 1
ATOM 1046 N N . ASP A 1 132 ? -1.064 -10.001 -8.424 1.00 91.81 132 ASP A N 1
ATOM 1047 C CA . ASP A 1 132 ? -1.482 -10.938 -9.467 1.00 91.81 132 ASP A CA 1
ATOM 1048 C C . ASP A 1 132 ? -0.426 -12.034 -9.701 1.00 91.81 132 ASP A C 1
ATOM 1050 O O . ASP A 1 132 ? -0.793 -13.183 -9.934 1.00 91.81 132 ASP A O 1
ATOM 1054 N N . GLN A 1 133 ? 0.873 -11.729 -9.594 1.00 90.81 133 GLN A N 1
ATOM 1055 C CA . GLN A 1 133 ? 1.927 -12.755 -9.642 1.00 90.81 133 GLN A CA 1
ATOM 1056 C C . GLN A 1 133 ? 1.842 -13.719 -8.452 1.00 90.81 133 GLN A C 1
ATOM 1058 O O . GLN A 1 133 ? 1.942 -14.929 -8.641 1.00 90.81 133 GLN A O 1
ATOM 1063 N N . TRP A 1 134 ? 1.603 -13.202 -7.242 1.00 91.00 134 TRP A N 1
ATOM 1064 C CA . TRP A 1 134 ? 1.381 -14.035 -6.055 1.00 91.00 134 TRP A CA 1
ATOM 1065 C C . TRP A 1 134 ? 0.140 -14.919 -6.216 1.00 91.00 134 TRP A C 1
ATOM 1067 O O . TRP A 1 134 ? 0.218 -16.126 -6.016 1.00 91.00 134 TRP A O 1
ATOM 1077 N N . ASN A 1 135 ? -0.981 -14.349 -6.663 1.00 90.19 135 ASN A N 1
ATOM 1078 C CA . ASN A 1 135 ? -2.213 -15.096 -6.915 1.00 90.19 135 ASN A CA 1
ATOM 1079 C C . ASN A 1 135 ? -1.995 -16.227 -7.928 1.00 90.19 135 ASN A C 1
ATOM 1081 O O . ASN A 1 135 ? -2.417 -17.352 -7.680 1.00 90.19 135 ASN A O 1
ATOM 1085 N N . LYS A 1 136 ? -1.292 -15.953 -9.035 1.00 90.12 136 LYS A N 1
ATOM 1086 C CA . LYS A 1 136 ? -0.961 -16.966 -10.048 1.00 90.12 136 LYS A CA 1
ATOM 1087 C C . LYS A 1 136 ? -0.103 -18.095 -9.483 1.00 90.12 136 LYS A C 1
ATOM 1089 O O . LYS A 1 136 ? -0.355 -19.250 -9.812 1.00 90.12 136 LYS A O 1
ATOM 1094 N N . ALA A 1 137 ? 0.885 -17.777 -8.644 1.00 88.31 137 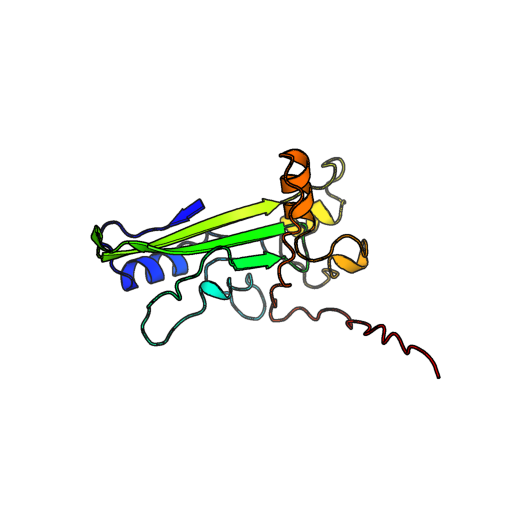ALA A N 1
ATOM 1095 C CA . ALA A 1 137 ? 1.731 -18.781 -7.996 1.00 88.31 137 ALA A CA 1
ATOM 1096 C C . ALA A 1 137 ? 0.930 -19.697 -7.052 1.00 88.31 137 ALA A C 1
ATOM 1098 O O . ALA A 1 137 ? 1.221 -20.884 -6.957 1.00 88.31 137 ALA A O 1
ATOM 1099 N N . GLU A 1 138 ? -0.116 -19.158 -6.425 1.00 87.88 138 GLU A N 1
ATOM 1100 C CA . GLU A 1 138 ? -1.057 -19.882 -5.561 1.00 87.88 138 GLU A CA 1
ATOM 1101 C C . GLU A 1 138 ? -2.207 -20.561 -6.341 1.00 87.88 138 GLU A C 1
ATOM 1103 O O . GLU A 1 138 ? -3.116 -21.143 -5.752 1.00 87.88 138 GLU A O 1
ATOM 1108 N N . GLY A 1 139 ? -2.201 -20.492 -7.678 1.00 88.00 139 GLY A N 1
ATOM 1109 C CA . GLY A 1 139 ? -3.224 -21.108 -8.531 1.00 88.00 139 GLY A CA 1
ATOM 1110 C C . GLY A 1 139 ? -4.536 -20.322 -8.651 1.00 88.00 139 GLY A C 1
ATOM 1111 O O . GLY A 1 139 ? -5.506 -20.831 -9.212 1.00 88.00 139 GLY A O 1
ATOM 1112 N N . PHE A 1 140 ? -4.590 -19.077 -8.176 1.00 85.06 140 PHE A N 1
ATOM 1113 C CA . PHE A 1 140 ? -5.745 -18.194 -8.343 1.00 85.06 140 PHE A CA 1
ATOM 1114 C C . PHE A 1 140 ? -5.675 -17.425 -9.673 1.00 85.06 140 PHE A C 1
ATOM 1116 O O . PHE A 1 140 ? -4.674 -16.783 -9.991 1.00 85.06 140 PHE A O 1
ATOM 1123 N N . THR A 1 141 ? -6.772 -17.421 -10.437 1.00 73.44 141 THR A N 1
ATOM 1124 C CA . THR A 1 141 ? -6.879 -16.721 -11.736 1.00 73.44 141 THR A CA 1
ATOM 1125 C C . THR A 1 141 ? -7.578 -15.360 -11.658 1.00 73.44 141 THR A C 1
ATOM 1127 O O . THR A 1 141 ? -7.755 -14.695 -12.680 1.00 73.44 141 THR A O 1
ATOM 1130 N N . CYS A 1 142 ? -7.992 -14.925 -10.467 1.00 68.25 142 CYS A N 1
ATOM 1131 C CA . CYS A 1 142 ? -8.698 -13.661 -10.291 1.00 68.25 142 CYS A CA 1
ATOM 1132 C C . CYS A 1 142 ? -7.760 -12.467 -10.506 1.00 68.25 142 CYS A C 1
ATOM 1134 O O . CYS A 1 142 ? -6.752 -12.330 -9.809 1.00 68.25 142 CYS A O 1
ATOM 1136 N N . SER A 1 143 ? -8.135 -11.567 -11.424 1.00 66.44 143 SER A N 1
ATOM 1137 C CA . SER A 1 143 ? -7.497 -10.254 -11.514 1.00 66.44 143 SER A CA 1
ATOM 1138 C C . SER A 1 143 ? -7.865 -9.449 -10.280 1.00 66.44 143 SER A C 1
ATOM 1140 O O . SER A 1 143 ? -9.040 -9.282 -9.954 1.00 66.44 143 SER A O 1
ATOM 1142 N N . SER A 1 144 ? -6.849 -8.947 -9.595 1.00 65.62 144 SER A N 1
ATOM 1143 C CA . SER A 1 144 ? -7.020 -8.187 -8.369 1.00 65.62 144 SER A CA 1
ATOM 1144 C C . SER A 1 144 ? -6.725 -6.706 -8.583 1.00 65.62 144 SER A C 1
ATOM 1146 O O . SER A 1 144 ? -6.243 -6.054 -7.667 1.00 65.62 144 SER A O 1
ATOM 1148 N N . ARG A 1 145 ? -6.943 -6.161 -9.790 1.00 68.19 145 ARG A N 1
ATOM 1149 C CA . ARG A 1 145 ? -6.565 -4.780 -10.143 1.00 68.19 145 ARG A CA 1
ATOM 1150 C C . ARG A 1 145 ? -7.107 -3.769 -9.122 1.00 68.19 145 ARG A C 1
ATOM 1152 O O . ARG A 1 145 ? -8.312 -3.619 -8.957 1.00 68.19 145 ARG A O 1
ATOM 1159 N N . GLY A 1 146 ? -6.184 -3.105 -8.425 1.00 77.69 146 GLY A N 1
ATOM 1160 C CA . GLY A 1 146 ? -6.466 -1.986 -7.523 1.00 77.69 146 GLY A CA 1
ATOM 1161 C C . GLY A 1 146 ? -6.183 -0.645 -8.201 1.00 77.69 146 GLY A C 1
ATOM 1162 O O . GLY A 1 146 ? -5.953 -0.591 -9.408 1.00 77.69 146 GLY A O 1
ATOM 1163 N N . GLY A 1 147 ? -6.162 0.434 -7.420 1.00 88.00 147 GLY A N 1
ATOM 1164 C CA . GLY A 1 147 ? -5.748 1.760 -7.888 1.00 88.00 147 GLY A CA 1
ATOM 1165 C C . GLY A 1 147 ? -4.308 2.109 -7.504 1.00 88.00 147 GLY A C 1
ATOM 1166 O O . GLY A 1 147 ? -3.735 1.528 -6.578 1.00 88.00 147 GLY A O 1
ATOM 1167 N N . TRP A 1 148 ? -3.730 3.097 -8.187 1.00 89.06 148 TRP A N 1
ATOM 1168 C CA . TRP A 1 148 ? -2.527 3.770 -7.698 1.00 89.06 148 TRP A CA 1
ATOM 1169 C C . TRP A 1 148 ? -2.837 4.562 -6.431 1.00 89.06 148 TRP A C 1
ATOM 1171 O O . TRP A 1 148 ? -3.862 5.239 -6.349 1.00 89.06 148 TRP A O 1
ATOM 1181 N N . VAL A 1 149 ? -1.930 4.521 -5.458 1.00 86.06 149 VAL A N 1
ATOM 1182 C CA . VAL A 1 149 ? -1.966 5.462 -4.337 1.00 86.06 149 VAL A CA 1
ATOM 1183 C C . VAL A 1 149 ? -1.436 6.814 -4.798 1.00 86.06 149 VAL A C 1
ATOM 1185 O O . VAL A 1 149 ? -0.376 6.889 -5.415 1.00 86.06 149 VAL A O 1
ATOM 1188 N N . ASN A 1 150 ? -2.162 7.882 -4.468 1.00 81.75 150 ASN A N 1
ATOM 1189 C CA . ASN A 1 150 ? -1.692 9.246 -4.676 1.00 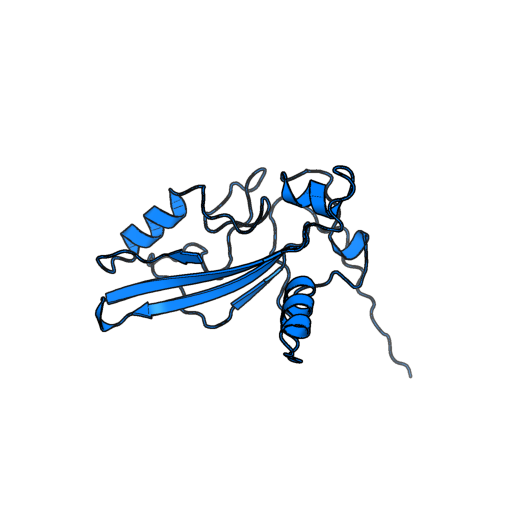81.75 150 ASN A CA 1
ATOM 1190 C C . ASN A 1 150 ? -0.616 9.580 -3.632 1.00 81.75 150 ASN A C 1
ATOM 1192 O O . ASN A 1 150 ? -0.893 9.546 -2.432 1.00 81.75 150 ASN A O 1
ATOM 1196 N N . VAL A 1 151 ? 0.599 9.884 -4.088 1.00 73.38 151 VAL A N 1
ATOM 1197 C CA . VAL A 1 151 ? 1.724 10.265 -3.229 1.00 73.38 151 VAL A CA 1
ATOM 1198 C C . VAL A 1 151 ? 1.971 11.771 -3.383 1.00 73.38 151 VAL A C 1
ATOM 1200 O O . VAL A 1 151 ? 2.416 12.201 -4.448 1.00 73.38 151 VAL A O 1
ATOM 1203 N N . PRO A 1 152 ? 1.668 12.588 -2.354 1.00 67.56 152 PRO A N 1
ATOM 1204 C CA . PRO A 1 152 ? 1.859 14.036 -2.410 1.00 67.56 152 PRO A CA 1
ATOM 1205 C C . PRO A 1 152 ? 3.316 14.425 -2.685 1.00 67.56 152 PRO A C 1
ATOM 1207 O O . PRO A 1 152 ? 4.236 13.735 -2.256 1.00 67.56 152 PRO A O 1
ATOM 1210 N N . GLY A 1 153 ? 3.523 15.538 -3.394 1.00 60.06 153 GLY A N 1
ATOM 1211 C CA . GLY A 1 153 ? 4.860 16.089 -3.651 1.00 60.06 153 GLY A CA 1
ATOM 1212 C C . GLY A 1 153 ? 5.666 15.377 -4.744 1.00 60.06 153 GLY A C 1
ATOM 1213 O O . GLY A 1 153 ? 6.708 15.886 -5.148 1.00 60.06 153 GLY A O 1
ATOM 1214 N N . MET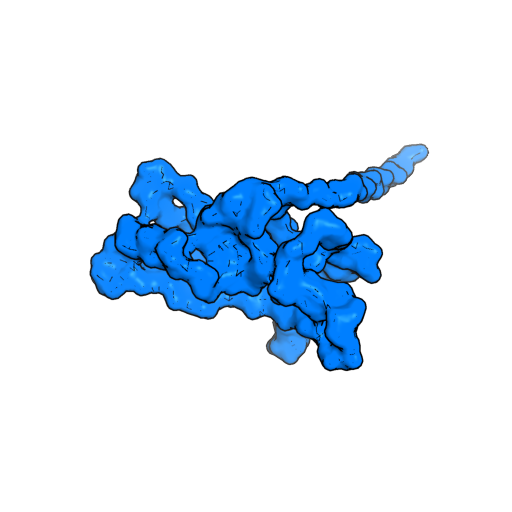 A 1 154 ? 5.176 14.252 -5.276 1.00 58.31 154 MET A N 1
ATOM 1215 C CA . MET A 1 154 ? 5.817 13.517 -6.367 1.00 58.31 154 MET A CA 1
ATOM 1216 C C . MET A 1 154 ? 4.909 13.562 -7.597 1.00 58.31 154 MET A C 1
ATOM 1218 O O . MET A 1 154 ? 3.852 12.933 -7.640 1.00 58.31 154 MET A O 1
ATOM 1222 N N . SER A 1 155 ? 5.287 14.354 -8.601 1.00 50.41 155 SER A N 1
ATOM 1223 C CA . SER A 1 155 ? 4.544 14.417 -9.858 1.00 50.41 155 SER A CA 1
ATOM 1224 C C . SER A 1 155 ? 4.663 13.084 -10.590 1.00 50.41 155 SER A C 1
ATOM 1226 O O . SER A 1 155 ? 5.759 12.706 -11.004 1.00 50.41 155 SER A O 1
ATOM 1228 N N . ALA A 1 156 ? 3.534 12.407 -10.805 1.00 46.22 156 ALA A N 1
ATOM 1229 C CA . ALA A 1 156 ? 3.446 11.401 -11.850 1.00 46.22 156 ALA A CA 1
ATOM 1230 C C . ALA A 1 156 ? 3.722 12.122 -13.176 1.00 46.22 156 ALA A C 1
ATOM 1232 O O . ALA A 1 156 ? 2.936 12.979 -13.589 1.00 46.22 156 ALA A O 1
ATOM 1233 N N . GLY A 1 157 ? 4.871 11.842 -13.796 1.00 40.06 157 GLY A N 1
ATOM 1234 C CA . GLY A 1 157 ? 5.137 12.268 -15.166 1.00 40.06 157 GLY A CA 1
ATOM 1235 C C . GLY A 1 157 ? 3.918 11.935 -16.024 1.00 40.06 157 GLY A C 1
ATOM 1236 O O . GLY A 1 157 ? 3.356 10.851 -15.883 1.00 40.06 157 GLY A O 1
ATOM 1237 N N . ALA A 1 158 ? 3.469 12.925 -16.799 1.00 34.41 158 ALA A N 1
ATOM 1238 C CA . ALA A 1 158 ? 2.216 12.952 -17.545 1.00 34.41 158 ALA A CA 1
ATOM 1239 C C . ALA A 1 158 ? 1.679 11.559 -17.918 1.00 34.41 158 ALA A C 1
ATOM 1241 O O . ALA A 1 158 ? 2.264 10.855 -18.741 1.00 34.41 158 ALA A O 1
ATOM 1242 N N . LEU A 1 159 ? 0.532 11.190 -17.337 1.00 34.75 159 LEU A N 1
ATOM 1243 C CA . LEU A 1 159 ? -0.311 10.125 -17.869 1.00 34.75 159 LEU A CA 1
ATOM 1244 C C . LEU A 1 159 ? -0.658 10.511 -19.309 1.00 34.75 159 LEU A C 1
ATOM 1246 O O . LEU A 1 159 ? -1.486 11.389 -19.541 1.00 34.75 159 LEU A O 1
ATOM 1250 N N . VAL A 1 160 ? 0.009 9.890 -20.281 1.00 32.25 160 VAL A N 1
ATOM 1251 C CA . VAL A 1 160 ? -0.405 9.974 -21.677 1.00 32.25 160 VAL A CA 1
ATOM 1252 C C . VAL A 1 160 ? -1.718 9.202 -21.769 1.00 32.25 160 VAL A C 1
ATOM 1254 O O . VAL A 1 160 ? -1.722 7.971 -21.787 1.00 32.25 160 VAL A O 1
ATOM 1257 N N . SER A 1 161 ? -2.839 9.927 -21.773 1.00 28.94 161 SER A N 1
ATOM 1258 C CA . SER A 1 161 ? -4.107 9.396 -22.269 1.00 28.94 161 SER A CA 1
ATOM 1259 C C . SER A 1 161 ? -3.875 8.946 -23.703 1.00 28.94 161 SER A C 1
ATOM 1261 O O . SER A 1 161 ? -3.697 9.765 -24.602 1.00 28.94 161 SER A O 1
ATOM 1263 N N . VAL A 1 162 ? -3.844 7.635 -23.918 1.00 34.34 162 VAL A N 1
ATOM 1264 C CA . VAL A 1 162 ? -3.996 7.078 -25.257 1.00 34.34 162 VAL A CA 1
ATOM 1265 C C . VAL A 1 162 ? -5.498 7.042 -25.509 1.00 34.34 162 VAL A C 1
ATOM 1267 O O . VAL A 1 162 ? -6.166 6.060 -25.187 1.00 34.34 162 VAL A O 1
ATOM 1270 N N . ASP A 1 163 ? -6.045 8.149 -26.011 1.00 29.06 163 ASP A N 1
ATOM 1271 C CA . ASP A 1 163 ? -7.396 8.150 -26.561 1.00 29.06 163 ASP A CA 1
ATOM 1272 C C . ASP A 1 163 ? -7.393 7.264 -27.809 1.00 29.06 163 ASP A C 1
ATOM 1274 O O . ASP A 1 163 ? -6.866 7.610 -28.868 1.00 29.06 163 ASP A O 1
ATOM 1278 N N . VAL A 1 164 ? -7.968 6.074 -27.657 1.00 38.06 164 VAL A N 1
ATOM 1279 C CA . VAL A 1 164 ? -8.359 5.212 -28.768 1.00 38.06 164 VAL A CA 1
ATOM 1280 C C . VAL A 1 164 ? -9.537 5.893 -29.458 1.00 38.06 164 VAL A C 1
ATOM 1282 O O . VAL A 1 164 ? -10.694 5.689 -29.092 1.00 38.06 164 VAL A O 1
ATOM 1285 N N . LEU A 1 165 ? -9.251 6.721 -30.462 1.00 34.25 165 LEU A N 1
ATOM 1286 C CA . LEU A 1 165 ? -10.268 7.145 -31.418 1.00 34.25 165 LEU A CA 1
ATOM 1287 C C . LEU A 1 165 ? -10.541 5.982 -32.377 1.00 34.25 165 LEU A C 1
ATOM 1289 O O . LEU A 1 165 ? -9.849 5.775 -33.372 1.00 34.25 165 LEU A O 1
ATOM 1293 N N . SER A 1 166 ? -11.557 5.200 -32.010 1.00 36.31 166 SER A N 1
ATOM 1294 C CA . SER A 1 166 ? -12.287 4.309 -32.910 1.00 36.31 166 SER A CA 1
ATOM 1295 C C . SER A 1 166 ? -12.976 5.123 -34.007 1.00 36.31 166 SER A C 1
ATOM 1297 O O . SER A 1 166 ? -13.403 6.254 -33.783 1.00 36.31 166 SER A O 1
ATOM 1299 N N . GLY A 1 167 ? -13.045 4.526 -35.194 1.00 36.66 167 GLY A N 1
ATOM 1300 C CA . GLY A 1 167 ? -13.358 5.200 -36.444 1.00 36.66 167 GLY A CA 1
ATOM 1301 C C . GLY A 1 167 ? -14.789 5.694 -36.634 1.00 36.66 167 GLY A C 1
ATOM 1302 O O . GLY A 1 167 ? -15.724 5.288 -35.942 1.00 36.66 167 GLY A O 1
ATOM 1303 N N . GLN A 1 168 ? -14.912 6.515 -37.674 1.00 38.41 168 GLN A N 1
ATOM 1304 C CA . GLN A 1 168 ? -16.020 6.541 -38.626 1.00 38.41 168 GLN A CA 1
ATOM 1305 C C . GLN A 1 168 ? -15.438 6.704 -40.028 1.00 38.41 168 GLN A C 1
ATOM 1307 O O . GLN A 1 168 ? -14.430 7.438 -40.152 1.00 38.41 168 GLN A O 1
#

Secondary structure (DSSP, 8-state):
-EEE-TT--HHHHHHHHHH-TT-EEETTEESSPPPTTTSPEEPGGGS--TTS----EEEEEEE-SSSSEEEEEEEEEEGGGTEEEEEEEEEE--TTSS-TTSHHHHHHH---TTPPPGGGT-TT--TTHHHHHHHHHTT-------EEPP-TT---------------

Organism: Phaeosphaeria nodorum (strain SN15 / ATCC MYA-4574 / FGSC 10173) (NCBI:txid321614)